Protein AF-A0ABD5SQV9-F1 (afdb_monomer_lite)

Structure (mmCIF, N/CA/C/O backbone):
data_AF-A0ABD5SQV9-F1
#
_entry.id   AF-A0ABD5SQV9-F1
#
loop_
_atom_site.group_PDB
_atom_site.id
_atom_site.type_symbol
_atom_site.label_atom_id
_atom_site.label_alt_id
_atom_site.label_comp_id
_atom_site.label_asym_id
_atom_site.label_entity_id
_atom_site.label_seq_id
_atom_site.pdbx_PDB_ins_code
_atom_site.Cartn_x
_atom_site.Cartn_y
_atom_site.Cartn_z
_atom_site.occupancy
_atom_site.B_iso_or_equiv
_atom_site.auth_seq_id
_atom_site.auth_comp_id
_atom_site.auth_asym_id
_atom_site.auth_atom_id
_atom_site.pdbx_PDB_model_num
ATOM 1 N N . ALA A 1 1 ? -1.819 -2.214 29.709 1.00 48.31 1 ALA A N 1
ATOM 2 C CA . ALA A 1 1 ? -2.147 -3.537 29.142 1.00 48.31 1 ALA A CA 1
ATOM 3 C C . ALA A 1 1 ? -3.594 -3.475 28.678 1.00 48.31 1 ALA A C 1
ATOM 5 O O . ALA A 1 1 ? -4.406 -2.958 29.437 1.00 48.31 1 ALA A O 1
ATOM 6 N N . TRP A 1 2 ? -3.883 -3.875 27.436 1.00 46.53 2 TRP A N 1
ATOM 7 C CA . TRP A 1 2 ? -5.179 -3.710 26.761 1.00 46.53 2 TRP A CA 1
ATOM 8 C C . TRP A 1 2 ? -5.826 -5.096 26.592 1.00 46.53 2 TRP A C 1
ATOM 10 O O . TRP A 1 2 ? -5.612 -5.744 25.571 1.00 46.53 2 TRP A O 1
ATOM 20 N N . PRO A 1 3 ? -6.617 -5.579 27.569 1.00 57.78 3 PRO A N 1
ATOM 21 C CA . PRO A 1 3 ? -7.024 -6.989 27.634 1.00 57.78 3 PRO A CA 1
ATOM 22 C C . PRO A 1 3 ? -7.970 -7.406 26.499 1.00 57.78 3 PRO A C 1
ATOM 24 O O . PRO A 1 3 ? -7.983 -8.556 26.081 1.00 57.78 3 PRO A O 1
ATOM 27 N N . ALA A 1 4 ? -8.734 -6.455 25.950 1.00 56.84 4 ALA A N 1
ATOM 28 C CA . ALA A 1 4 ? -9.615 -6.696 24.806 1.00 56.84 4 ALA A CA 1
ATOM 29 C C . ALA A 1 4 ? -8.844 -6.940 23.492 1.00 56.84 4 ALA A C 1
ATOM 31 O O . ALA A 1 4 ? -9.352 -7.622 22.605 1.00 56.84 4 ALA A O 1
ATOM 32 N N . LEU A 1 5 ? -7.619 -6.412 23.375 1.00 55.91 5 LEU A N 1
ATOM 33 C CA . LEU A 1 5 ? -6.718 -6.684 22.252 1.00 55.91 5 LEU A CA 1
ATOM 34 C C . LEU A 1 5 ? -6.140 -8.107 22.364 1.00 55.91 5 LEU A C 1
ATOM 36 O O . LEU A 1 5 ? -6.042 -8.825 21.377 1.00 55.91 5 LEU A O 1
ATOM 40 N N . GLU A 1 6 ? -5.817 -8.545 23.582 1.00 57.00 6 GLU A N 1
ATOM 41 C CA . GLU A 1 6 ? -5.197 -9.850 23.847 1.00 57.00 6 GLU A CA 1
ATOM 42 C C . GLU A 1 6 ? -6.110 -11.046 23.540 1.00 57.00 6 GLU A C 1
ATOM 44 O O . GLU A 1 6 ? -5.601 -12.105 23.189 1.00 57.00 6 GLU A O 1
ATOM 49 N N . ASP A 1 7 ? -7.437 -10.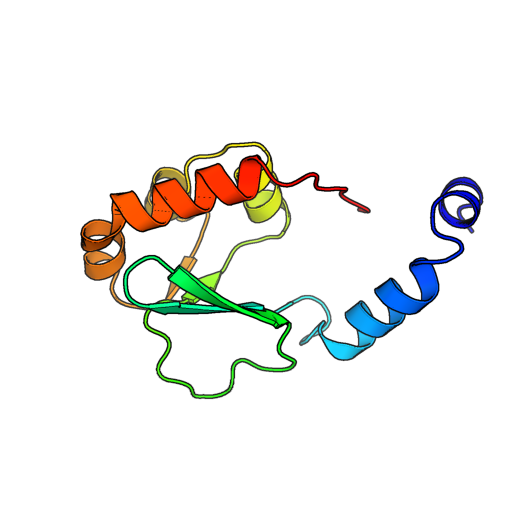916 23.656 1.00 60.19 7 ASP A N 1
ATOM 50 C CA . ASP A 1 7 ? -8.385 -11.988 23.299 1.00 60.19 7 ASP A CA 1
ATOM 51 C C . ASP A 1 7 ? -8.676 -12.053 21.788 1.00 60.19 7 ASP A C 1
ATOM 53 O O . ASP A 1 7 ? -8.929 -13.134 21.259 1.00 60.19 7 ASP A O 1
ATOM 57 N N . LEU A 1 8 ? -8.613 -10.917 21.083 1.00 57.31 8 LEU A N 1
ATOM 58 C CA . LEU A 1 8 ? -8.878 -10.828 19.640 1.00 57.31 8 LEU A CA 1
ATOM 59 C C . LEU A 1 8 ? -7.663 -11.171 18.769 1.00 57.31 8 LEU A C 1
ATOM 61 O O . LEU A 1 8 ? -7.849 -11.466 17.593 1.00 57.31 8 LEU A O 1
ATOM 65 N N . ILE A 1 9 ? -6.449 -11.104 19.322 1.00 59.78 9 ILE A N 1
ATOM 66 C CA . ILE A 1 9 ? -5.190 -11.173 18.563 1.00 59.78 9 ILE A CA 1
ATOM 67 C C . ILE A 1 9 ? -4.266 -12.289 19.101 1.00 59.78 9 ILE A C 1
ATOM 69 O O . ILE A 1 9 ? -3.142 -12.434 18.648 1.00 59.78 9 ILE A O 1
ATOM 73 N N . ARG A 1 10 ? -4.705 -13.136 20.047 1.00 58.09 10 ARG A N 1
ATOM 74 C CA . ARG A 1 10 ? -3.836 -14.110 20.755 1.00 58.09 10 ARG A CA 1
ATOM 75 C C . ARG A 1 10 ? -3.042 -15.079 19.855 1.00 58.09 10 ARG A C 1
ATOM 77 O O . ARG A 1 10 ? -2.071 -15.657 20.325 1.00 58.09 10 ARG A O 1
ATOM 84 N N . GLY A 1 11 ? -3.459 -15.287 18.603 1.00 60.25 11 GLY A N 1
ATOM 85 C CA . GLY A 1 11 ? -2.701 -16.062 17.609 1.00 60.25 11 GLY A CA 1
ATOM 86 C C . GLY A 1 11 ? -1.841 -15.216 16.663 1.00 60.25 11 GLY A C 1
ATOM 87 O O . GLY A 1 11 ? -0.791 -15.678 16.230 1.00 60.25 11 GLY A O 1
ATOM 88 N N . ASP A 1 12 ? -2.257 -13.979 16.387 1.00 68.81 12 ASP A N 1
ATOM 89 C CA . ASP A 1 12 ? -1.641 -13.116 15.375 1.00 68.81 12 ASP A CA 1
ATOM 90 C C . ASP A 1 12 ? -0.720 -12.050 15.977 1.00 68.81 12 ASP A C 1
ATOM 92 O O . ASP A 1 12 ? 0.103 -11.500 15.262 1.00 68.81 12 ASP A O 1
ATOM 96 N N . LEU A 1 13 ? -0.806 -11.750 17.278 1.00 70.69 13 LEU A N 1
ATOM 97 C CA . LEU A 1 13 ? -0.132 -10.589 17.870 1.00 70.69 13 LEU A CA 1
ATOM 98 C C . LEU A 1 13 ? 1.379 -10.755 17.823 1.00 70.69 13 LEU A C 1
ATOM 100 O O . LEU A 1 13 ? 2.067 -9.844 17.388 1.00 70.69 13 LEU A O 1
ATOM 104 N N . ASP A 1 14 ? 1.884 -11.925 18.209 1.00 74.81 14 ASP A N 1
ATOM 105 C CA . ASP A 1 14 ? 3.317 -12.217 18.148 1.00 74.81 14 ASP A CA 1
ATOM 106 C C . ASP A 1 14 ? 3.824 -12.184 16.698 1.00 74.81 14 ASP A C 1
ATOM 108 O O . ASP A 1 14 ? 4.927 -11.713 16.433 1.00 74.81 14 ASP A O 1
ATOM 112 N N . SER A 1 15 ? 3.000 -12.626 15.740 1.00 76.69 15 SER A N 1
ATOM 113 C CA . SER A 1 15 ? 3.328 -12.554 14.313 1.00 76.69 15 SER A CA 1
ATOM 114 C C . SER A 1 15 ? 3.328 -11.116 13.791 1.00 76.69 15 SER A C 1
ATOM 116 O O . SER A 1 15 ? 4.227 -10.742 13.044 1.00 76.69 15 SER A O 1
ATOM 118 N N . LEU A 1 16 ? 2.349 -10.305 14.189 1.00 76.12 16 LEU A N 1
ATOM 119 C CA . LEU A 1 16 ? 2.234 -8.898 13.815 1.00 76.12 16 LEU A CA 1
ATOM 120 C C . LEU A 1 16 ? 3.353 -8.072 14.446 1.00 76.12 16 LEU A C 1
ATOM 122 O O . LEU A 1 16 ? 3.953 -7.254 13.763 1.00 76.12 16 LEU A O 1
ATOM 126 N N . LEU A 1 17 ? 3.687 -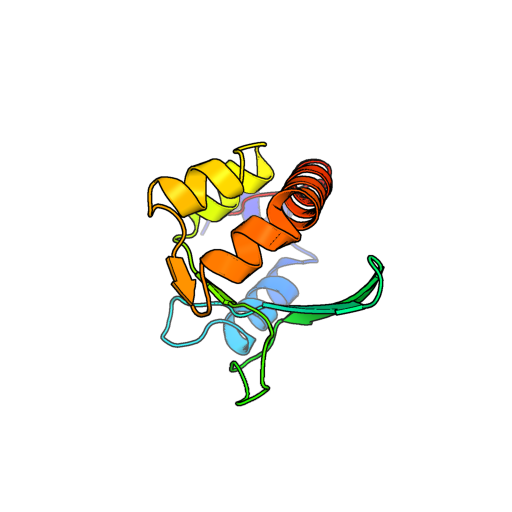8.318 15.714 1.00 78.62 17 LEU A N 1
ATOM 127 C CA . LEU A 1 17 ? 4.817 -7.683 16.390 1.00 78.62 17 LEU A CA 1
ATOM 128 C C . LEU A 1 17 ? 6.140 -8.057 15.716 1.00 78.62 17 LEU A C 1
ATOM 130 O O . LEU A 1 17 ? 6.927 -7.166 15.421 1.00 78.62 17 LEU A O 1
ATOM 134 N N . ALA A 1 18 ? 6.352 -9.333 15.379 1.00 80.19 18 ALA A N 1
ATOM 135 C CA . ALA A 1 18 ? 7.541 -9.754 14.639 1.00 80.19 18 ALA A CA 1
ATOM 136 C C . ALA A 1 18 ? 7.622 -9.108 13.243 1.00 80.19 18 ALA A C 1
ATOM 138 O O . ALA A 1 18 ? 8.704 -8.727 12.799 1.00 80.19 18 ALA A O 1
ATOM 139 N N . GLN A 1 19 ? 6.488 -8.954 12.549 1.00 78.81 19 GLN A N 1
ATOM 140 C CA . GLN A 1 19 ? 6.425 -8.233 11.274 1.00 78.81 19 GLN A CA 1
ATOM 141 C C . GLN A 1 19 ? 6.746 -6.746 11.445 1.00 78.81 19 GLN A C 1
ATOM 143 O O . GLN A 1 19 ? 7.488 -6.205 10.632 1.00 78.81 19 GLN A O 1
ATOM 148 N N . LEU A 1 20 ? 6.241 -6.098 12.499 1.00 80.81 20 LEU A N 1
ATOM 149 C CA . LEU A 1 20 ? 6.578 -4.709 12.808 1.00 80.81 20 LEU A CA 1
ATOM 150 C C . LEU A 1 20 ? 8.076 -4.562 13.093 1.00 80.81 20 LEU A C 1
ATOM 152 O O . LEU A 1 20 ? 8.716 -3.705 12.504 1.00 80.81 20 LEU A O 1
ATOM 156 N N . GLU A 1 21 ? 8.658 -5.433 13.917 1.00 82.62 21 GLU A N 1
ATOM 157 C CA . GLU A 1 21 ? 10.098 -5.418 14.214 1.00 82.62 21 GLU A CA 1
ATOM 158 C C . GLU A 1 21 ? 10.971 -5.656 12.975 1.00 82.62 21 GLU A C 1
ATOM 160 O O . GLU A 1 21 ? 12.082 -5.139 12.902 1.00 82.62 21 GLU A O 1
ATOM 165 N N . THR A 1 22 ? 10.486 -6.443 12.011 1.00 83.50 22 THR A N 1
ATOM 166 C CA . THR A 1 22 ? 11.243 -6.780 10.798 1.00 83.50 22 THR A CA 1
ATOM 167 C C . THR A 1 22 ? 11.118 -5.705 9.720 1.00 83.50 22 THR A C 1
ATOM 169 O O . THR A 1 22 ? 12.098 -5.394 9.053 1.00 83.50 22 THR A O 1
ATOM 172 N N . TYR A 1 23 ? 9.916 -5.164 9.508 1.00 84.19 23 TYR A N 1
ATOM 173 C CA . TYR A 1 23 ? 9.602 -4.349 8.329 1.00 84.19 23 TYR A CA 1
ATOM 174 C C . TYR A 1 23 ? 9.376 -2.866 8.623 1.00 84.19 23 TYR A C 1
ATOM 176 O O . TYR A 1 23 ? 9.244 -2.091 7.674 1.00 84.19 23 TYR A O 1
ATOM 184 N N . VAL A 1 24 ? 9.309 -2.457 9.894 1.00 83.88 24 VAL A N 1
ATOM 185 C CA . VAL A 1 24 ? 9.308 -1.035 10.253 1.00 83.88 24 VAL A CA 1
ATOM 186 C C . VAL A 1 24 ? 10.747 -0.534 10.267 1.00 83.88 24 VAL A C 1
ATOM 188 O O . VAL A 1 24 ? 11.560 -0.918 11.103 1.00 83.88 24 VAL A O 1
ATOM 191 N N . VAL A 1 25 ? 11.035 0.361 9.335 1.00 80.25 25 VAL A N 1
ATOM 192 C CA . VAL A 1 25 ? 12.307 1.058 9.156 1.00 80.25 25 VAL A CA 1
ATOM 193 C C . VAL A 1 25 ? 12.176 2.468 9.719 1.00 80.25 25 VAL A C 1
ATOM 195 O O . VAL A 1 25 ? 11.078 3.033 9.742 1.00 80.25 25 VAL A O 1
ATOM 198 N N . ASP A 1 26 ? 13.285 3.049 10.182 1.00 79.25 26 ASP A N 1
ATOM 199 C CA . ASP A 1 26 ? 13.335 4.419 10.720 1.00 79.25 26 ASP A CA 1
ATOM 200 C C . ASP A 1 26 ? 12.231 4.701 11.764 1.00 79.25 26 ASP A C 1
ATOM 202 O O . ASP A 1 26 ? 11.626 5.776 11.801 1.00 79.25 26 ASP A O 1
ATOM 206 N N . ASP A 1 27 ? 11.922 3.683 12.576 1.00 71.88 27 ASP A N 1
ATOM 207 C CA . ASP A 1 27 ? 10.902 3.680 13.633 1.00 71.88 27 ASP A CA 1
ATOM 208 C C . ASP A 1 27 ? 9.464 4.030 13.180 1.00 71.88 27 ASP A C 1
ATOM 210 O O . ASP A 1 27 ? 8.587 4.232 14.024 1.00 71.88 27 ASP A O 1
ATOM 214 N N . SER A 1 28 ? 9.184 4.126 11.871 1.00 81.00 28 SER A N 1
ATOM 215 C CA . SER A 1 28 ? 7.884 4.637 11.395 1.00 81.00 28 SER A CA 1
ATOM 216 C C . SER A 1 28 ? 7.480 4.303 9.956 1.00 81.00 28 SER A C 1
ATOM 218 O O . SER A 1 28 ? 6.335 4.569 9.585 1.00 81.00 28 SE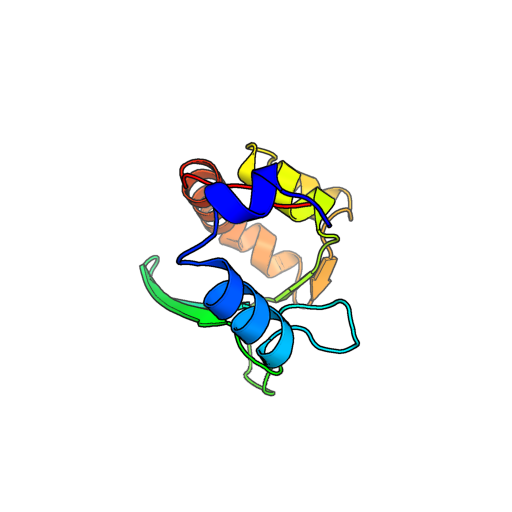R A O 1
ATOM 220 N N . ARG A 1 29 ? 8.364 3.729 9.133 1.00 84.69 29 ARG A N 1
ATOM 221 C CA . ARG A 1 29 ? 8.105 3.499 7.706 1.00 84.69 29 ARG A CA 1
ATOM 222 C C . ARG A 1 29 ? 8.036 2.013 7.395 1.00 84.69 29 ARG A C 1
ATOM 224 O O . ARG A 1 29 ? 8.889 1.250 7.820 1.00 84.69 29 ARG A O 1
ATOM 231 N N . VAL A 1 30 ? 7.036 1.606 6.623 1.00 87.62 30 VAL A N 1
ATOM 232 C CA . VAL A 1 30 ? 6.925 0.242 6.092 1.00 87.62 30 VAL A CA 1
ATOM 233 C C . VAL A 1 30 ? 6.981 0.317 4.577 1.00 87.62 30 VAL A C 1
ATOM 235 O O . VAL A 1 30 ? 6.344 1.181 3.973 1.00 87.62 30 VAL A O 1
ATOM 238 N N . HIS A 1 31 ? 7.718 -0.602 3.960 1.00 87.50 31 HIS A N 1
ATOM 239 C CA . HIS A 1 31 ? 7.823 -0.691 2.511 1.00 87.50 31 HIS A CA 1
ATOM 240 C C . HIS A 1 31 ? 7.164 -1.967 1.995 1.00 87.50 31 HIS A C 1
ATOM 242 O O . HIS A 1 31 ? 7.424 -3.071 2.477 1.00 87.50 31 HIS A O 1
ATOM 248 N N . ALA A 1 32 ? 6.338 -1.815 0.965 1.00 88.38 32 ALA A N 1
ATOM 249 C CA . ALA A 1 32 ? 5.745 -2.918 0.228 1.00 88.38 32 ALA A CA 1
ATOM 250 C C . ALA A 1 32 ? 6.174 -2.845 -1.238 1.00 88.38 32 ALA A C 1
ATOM 252 O O . ALA A 1 32 ? 6.209 -1.774 -1.839 1.00 88.38 32 ALA A O 1
ATOM 253 N N . HIS A 1 33 ? 6.492 -3.997 -1.822 1.00 88.06 33 HIS A N 1
ATOM 254 C CA . HIS A 1 33 ? 6.838 -4.118 -3.231 1.00 88.06 33 HIS A CA 1
ATOM 255 C C . HIS A 1 33 ? 5.777 -4.928 -3.971 1.00 88.06 33 HIS A C 1
ATOM 257 O O . HIS A 1 33 ? 5.522 -6.090 -3.633 1.00 88.06 33 HIS A O 1
ATOM 263 N N . LEU A 1 34 ? 5.229 -4.326 -5.027 1.00 87.19 34 LEU A N 1
ATOM 264 C CA . LEU A 1 34 ? 4.273 -4.941 -5.942 1.00 87.19 34 LEU A CA 1
ATOM 265 C C . LEU A 1 34 ? 4.925 -5.131 -7.317 1.00 87.19 34 LEU A C 1
ATOM 267 O O . LEU A 1 34 ? 5.334 -4.171 -7.965 1.00 87.19 34 LEU A O 1
ATOM 271 N N . GLU A 1 35 ? 5.032 -6.380 -7.766 1.00 88.56 35 GLU A N 1
ATOM 272 C CA . GLU A 1 35 ? 5.510 -6.731 -9.105 1.00 88.56 35 GLU A CA 1
ATOM 273 C C . GLU A 1 35 ? 4.306 -6.854 -10.043 1.00 88.56 35 GLU A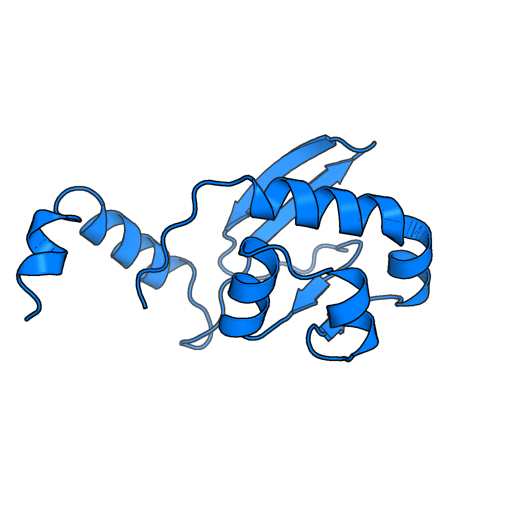 C 1
ATOM 275 O O . GLU A 1 35 ? 3.595 -7.863 -10.025 1.00 88.56 35 GLU A O 1
ATOM 280 N N . LEU A 1 36 ? 4.063 -5.809 -10.834 1.00 85.38 36 LEU A N 1
ATOM 281 C CA . LEU A 1 36 ? 2.951 -5.734 -11.779 1.00 85.38 36 LEU A CA 1
ATOM 282 C C . LEU A 1 36 ? 3.468 -5.900 -13.209 1.00 85.38 36 LEU A C 1
ATOM 284 O O . LEU A 1 36 ? 4.330 -5.142 -13.651 1.00 85.38 36 LEU A O 1
ATOM 288 N N . GLU A 1 37 ? 2.919 -6.859 -13.950 1.00 85.94 37 GLU A N 1
ATOM 289 C CA . GLU A 1 37 ? 3.259 -7.075 -15.359 1.00 85.94 37 GLU A CA 1
ATOM 290 C C . GLU A 1 37 ? 2.000 -7.448 -16.143 1.00 85.94 37 GLU A C 1
ATOM 292 O O . GLU A 1 37 ? 1.258 -8.340 -15.733 1.00 85.94 37 GLU A O 1
ATOM 297 N N . ASP A 1 38 ? 1.744 -6.744 -17.251 1.00 86.75 38 ASP A N 1
ATOM 298 C CA . ASP A 1 38 ? 0.573 -6.935 -18.123 1.00 86.75 38 ASP A CA 1
ATOM 299 C C . ASP A 1 38 ? -0.776 -6.966 -17.370 1.00 86.75 38 ASP A C 1
ATOM 301 O O . ASP A 1 38 ? -1.671 -7.751 -17.680 1.00 86.75 38 ASP A O 1
ATOM 305 N N . GLY A 1 39 ? -0.920 -6.110 -16.351 1.00 83.69 39 GLY A N 1
ATOM 306 C CA . GLY A 1 39 ? -2.131 -6.018 -15.526 1.00 83.69 39 GLY A CA 1
ATOM 307 C C . GLY A 1 39 ? -2.266 -7.108 -14.458 1.00 83.69 39 GLY A C 1
ATOM 308 O O . GLY A 1 39 ? -3.306 -7.201 -13.813 1.00 83.69 39 GLY A O 1
ATOM 309 N N . VAL A 1 40 ? -1.233 -7.930 -14.247 1.00 84.88 40 VAL A N 1
ATOM 310 C CA . VAL A 1 40 ? -1.225 -9.003 -13.246 1.00 84.88 40 VAL A CA 1
ATOM 311 C C . VAL A 1 40 ? -0.246 -8.681 -12.123 1.00 84.88 40 VAL A C 1
ATOM 313 O O . VAL A 1 40 ? 0.926 -8.401 -12.376 1.00 84.88 40 VAL A O 1
ATOM 316 N N . CYS A 1 41 ? -0.702 -8.802 -10.873 1.00 88.38 41 CYS A N 1
ATOM 317 C CA . CYS A 1 41 ? 0.178 -8.807 -9.707 1.00 88.38 41 CYS A CA 1
ATOM 318 C C . CYS A 1 41 ? 0.855 -10.177 -9.575 1.00 88.38 41 CYS A C 1
ATOM 320 O O . CYS A 1 41 ? 0.229 -11.164 -9.187 1.00 88.38 41 CYS A O 1
ATOM 322 N N . ARG A 1 42 ? 2.139 -10.253 -9.937 1.00 90.12 42 ARG A N 1
ATOM 323 C CA . ARG A 1 42 ? 2.944 -11.483 -9.866 1.00 90.12 42 ARG A CA 1
ATOM 324 C C . ARG A 1 42 ? 3.500 -11.741 -8.474 1.00 90.12 42 ARG A C 1
ATOM 326 O O . ARG A 1 42 ? 3.732 -12.895 -8.110 1.00 90.12 42 ARG A O 1
ATOM 333 N N . ARG A 1 43 ? 3.737 -10.677 -7.707 1.00 88.62 43 ARG A N 1
ATOM 334 C CA . ARG A 1 43 ? 4.284 -10.742 -6.351 1.00 88.62 43 ARG A CA 1
ATOM 335 C C . ARG A 1 43 ? 3.878 -9.506 -5.554 1.00 88.62 43 ARG A C 1
ATOM 337 O O . ARG A 1 43 ? 4.049 -8.392 -6.033 1.00 88.62 43 ARG A O 1
ATOM 344 N N . ALA A 1 44 ? 3.437 -9.726 -4.319 1.00 88.88 44 ALA A N 1
ATOM 345 C CA . ALA A 1 44 ? 3.225 -8.698 -3.308 1.00 88.88 44 ALA A CA 1
ATOM 346 C C . ALA A 1 44 ? 3.952 -9.126 -2.030 1.00 88.88 44 ALA A C 1
ATOM 348 O O . ALA A 1 44 ? 3.755 -10.248 -1.560 1.00 88.88 44 ALA A O 1
ATOM 349 N N . GLN A 1 45 ? 4.841 -8.282 -1.509 1.00 87.62 45 GLN A N 1
ATOM 350 C CA . GLN A 1 45 ? 5.614 -8.599 -0.306 1.00 87.62 45 GLN A CA 1
ATOM 351 C C . GLN A 1 45 ? 6.055 -7.336 0.434 1.00 87.62 45 GLN A C 1
ATOM 353 O O . GLN A 1 45 ? 6.366 -6.326 -0.200 1.00 87.62 45 GLN A O 1
ATOM 358 N N . LEU A 1 46 ? 6.145 -7.427 1.761 1.00 87.62 46 LEU A N 1
ATOM 359 C CA . LEU A 1 46 ? 6.870 -6.448 2.567 1.00 87.62 46 LEU A CA 1
ATOM 360 C C . LEU A 1 46 ? 8.374 -6.584 2.308 1.00 87.62 46 LEU A C 1
ATOM 362 O O . LEU A 1 46 ? 8.874 -7.683 2.040 1.00 87.62 46 LEU A O 1
ATOM 366 N N . VAL A 1 47 ? 9.090 -5.467 2.353 1.00 86.56 47 VAL A N 1
ATOM 367 C CA . VAL A 1 47 ? 10.544 -5.422 2.179 1.00 86.56 47 VAL A CA 1
ATOM 368 C C . VAL A 1 47 ? 11.169 -4.601 3.299 1.00 86.56 47 VAL A C 1
ATOM 370 O O . VAL A 1 47 ? 10.614 -3.588 3.707 1.00 86.56 47 VAL A O 1
ATOM 373 N N . GLU A 1 48 ? 12.311 -5.066 3.805 1.00 81.69 48 GLU A N 1
ATOM 374 C CA . GLU A 1 48 ? 13.041 -4.405 4.897 1.00 81.69 48 GLU A CA 1
ATOM 375 C C . GLU A 1 48 ? 13.653 -3.078 4.445 1.00 81.69 48 GLU A C 1
ATOM 377 O O . GLU A 1 48 ? 13.699 -2.135 5.207 1.00 81.69 48 GLU A O 1
ATOM 382 N N . GLU A 1 49 ? 14.078 -2.974 3.189 1.00 73.88 49 GLU A N 1
ATOM 383 C CA . GLU A 1 49 ? 14.493 -1.714 2.578 1.00 73.88 49 GLU A CA 1
ATOM 384 C C . GLU A 1 49 ? 14.044 -1.720 1.112 1.00 73.88 49 GLU A C 1
ATOM 386 O O . GLU A 1 49 ? 14.052 -2.787 0.470 1.00 73.88 49 GLU A O 1
ATOM 391 N N . PRO A 1 50 ? 13.694 -0.557 0.533 1.00 68.25 50 PRO A N 1
ATOM 392 C CA . PRO A 1 50 ? 13.627 -0.421 -0.908 1.00 68.25 50 PRO A CA 1
ATOM 393 C C . PRO A 1 50 ? 15.040 -0.633 -1.446 1.00 68.25 50 PRO A C 1
ATOM 395 O O . PRO A 1 50 ? 15.856 0.280 -1.540 1.00 68.25 50 PRO A O 1
ATOM 398 N N . SER A 1 51 ? 15.366 -1.880 -1.786 1.00 58.03 51 SER A N 1
ATOM 399 C CA . SER A 1 51 ? 16.557 -2.164 -2.578 1.00 58.03 51 SER A CA 1
ATOM 400 C C . SER A 1 51 ? 16.527 -1.251 -3.800 1.00 58.03 51 SER A C 1
ATOM 402 O O . SER A 1 51 ? 15.435 -1.033 -4.324 1.00 58.03 51 SER A O 1
ATOM 404 N N . ALA A 1 52 ? 17.689 -0.781 -4.260 1.00 50.97 52 ALA A N 1
ATOM 405 C CA . ALA A 1 52 ? 17.898 -0.008 -5.491 1.00 50.97 52 ALA A CA 1
ATOM 406 C C . ALA A 1 52 ? 17.457 -0.769 -6.768 1.00 50.97 52 ALA A C 1
ATOM 408 O O . ALA A 1 52 ? 18.235 -1.001 -7.693 1.00 50.97 52 ALA A O 1
ATOM 409 N N . ARG A 1 53 ? 16.213 -1.236 -6.784 1.00 54.75 53 ARG A N 1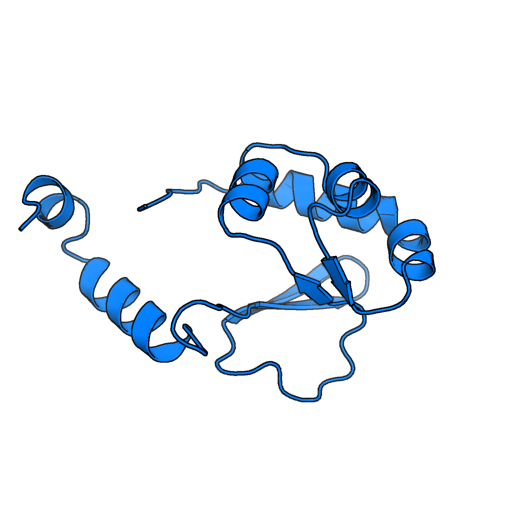
ATOM 410 C CA . ARG A 1 53 ? 15.472 -1.764 -7.911 1.00 54.75 53 ARG A CA 1
ATOM 411 C C . ARG A 1 53 ? 14.914 -0.546 -8.618 1.00 54.75 53 ARG A C 1
ATOM 413 O O . ARG A 1 53 ? 14.332 0.324 -7.982 1.00 54.75 53 ARG A O 1
ATOM 420 N N . ASP A 1 54 ? 15.104 -0.510 -9.926 1.00 63.38 54 ASP A N 1
ATOM 421 C CA . ASP A 1 54 ? 14.407 0.398 -10.832 1.00 63.38 54 ASP A CA 1
ATOM 422 C C . ASP A 1 54 ? 12.899 0.092 -10.726 1.00 63.38 54 ASP A C 1
ATOM 424 O O . ASP A 1 54 ? 12.357 -0.740 -11.457 1.00 63.38 54 ASP A O 1
ATOM 428 N N . VAL A 1 55 ? 12.232 0.662 -9.722 1.00 75.44 55 VAL A N 1
ATOM 429 C CA . VAL A 1 55 ? 10.781 0.572 -9.575 1.00 75.44 55 VAL A CA 1
ATOM 430 C C . VAL A 1 55 ? 10.150 1.537 -10.569 1.00 75.44 55 VAL A C 1
ATOM 432 O O . VAL A 1 55 ? 10.625 2.652 -10.779 1.00 75.44 55 VAL A O 1
ATOM 435 N N . GLY A 1 56 ? 9.083 1.099 -11.238 1.00 75.44 56 GLY A N 1
ATOM 436 C CA . GLY A 1 56 ? 8.416 1.928 -12.245 1.00 75.44 56 GLY A CA 1
ATOM 437 C C . GLY A 1 56 ? 7.772 3.191 -11.658 1.00 75.44 56 GLY A C 1
ATOM 438 O O . GLY A 1 56 ? 7.617 4.181 -12.378 1.00 75.44 56 GLY A O 1
ATOM 439 N N . PHE A 1 57 ? 7.400 3.129 -10.377 1.00 77.31 57 PHE A N 1
ATOM 440 C CA . PHE A 1 57 ? 6.829 4.198 -9.564 1.00 77.31 57 PHE A CA 1
ATOM 441 C C . PHE A 1 57 ? 6.967 3.841 -8.074 1.00 77.31 57 PHE A C 1
ATOM 443 O O . PHE A 1 57 ? 6.931 2.660 -7.723 1.00 77.31 57 PHE A O 1
ATOM 450 N N . GLU A 1 58 ? 7.076 4.849 -7.213 1.00 83.75 58 GLU A N 1
ATOM 451 C CA . GLU A 1 58 ? 6.968 4.717 -5.758 1.00 83.75 58 GLU A CA 1
ATOM 452 C C . GLU A 1 58 ? 5.870 5.655 -5.245 1.00 83.75 58 GLU A C 1
ATOM 454 O O . GLU A 1 58 ? 5.843 6.834 -5.591 1.00 83.75 58 GLU A O 1
ATOM 459 N N . LEU A 1 59 ? 4.955 5.119 -4.435 1.00 85.12 59 LEU A N 1
ATOM 460 C CA . LEU A 1 59 ? 3.932 5.890 -3.733 1.00 85.12 59 LEU A CA 1
ATOM 461 C C . LEU A 1 59 ? 4.291 5.958 -2.252 1.00 85.12 59 LEU A C 1
ATOM 463 O O . LEU A 1 59 ? 4.502 4.927 -1.613 1.00 85.12 59 LEU A O 1
ATOM 467 N N . GLU A 1 60 ? 4.312 7.167 -1.708 1.00 87.50 60 GLU A N 1
ATOM 468 C CA . GLU A 1 60 ? 4.567 7.439 -0.300 1.00 87.50 60 GLU A CA 1
ATOM 469 C C . GLU A 1 60 ? 3.439 8.301 0.263 1.00 87.50 60 GLU A C 1
ATOM 471 O O . GLU A 1 60 ? 3.062 9.316 -0.315 1.00 87.50 60 GLU A O 1
ATOM 476 N N . ALA A 1 61 ? 2.892 7.906 1.409 1.00 89.38 61 ALA A N 1
ATOM 477 C CA . ALA A 1 61 ? 1.848 8.664 2.079 1.00 89.38 61 ALA A CA 1
ATOM 478 C C . ALA A 1 61 ? 1.833 8.360 3.583 1.00 89.38 61 ALA A C 1
ATOM 480 O O . ALA A 1 61 ? 2.279 7.279 3.989 1.00 89.38 61 ALA A O 1
ATOM 481 N N . PRO A 1 62 ? 1.304 9.274 4.415 1.00 90.44 62 PRO A N 1
ATOM 482 C CA . PRO A 1 62 ? 0.999 8.984 5.810 1.00 90.44 62 PRO A CA 1
ATOM 483 C C . PRO A 1 62 ? 0.024 7.808 5.952 1.00 90.44 62 PRO A C 1
ATOM 485 O O . PRO A 1 62 ? -0.782 7.541 5.062 1.00 90.44 62 PRO A O 1
ATOM 488 N N . TYR A 1 63 ? 0.054 7.141 7.109 1.00 88.25 63 TYR A N 1
ATOM 489 C CA . TYR A 1 63 ? -0.832 6.008 7.405 1.00 88.25 63 TYR A CA 1
ATOM 490 C C . TYR A 1 63 ? -2.319 6.332 7.198 1.00 88.25 63 TYR A C 1
ATOM 492 O O . TYR A 1 63 ? -3.032 5.549 6.576 1.00 88.25 63 TYR A O 1
ATOM 500 N N . GLU A 1 64 ? -2.768 7.505 7.653 1.00 89.38 64 GLU A N 1
ATOM 501 C CA . GLU A 1 64 ? -4.166 7.933 7.506 1.00 89.38 64 GLU A CA 1
ATOM 502 C C . GLU A 1 64 ? -4.590 8.020 6.034 1.00 89.38 64 GLU A C 1
ATOM 504 O O . GLU A 1 64 ? -5.663 7.556 5.678 1.00 89.38 64 GLU A O 1
ATOM 509 N N . THR A 1 65 ? -3.716 8.502 5.149 1.00 90.31 65 THR A N 1
ATOM 510 C CA . THR A 1 65 ? -4.010 8.585 3.711 1.00 90.31 65 THR A CA 1
ATOM 511 C C . THR A 1 65 ? -4.129 7.199 3.071 1.00 90.31 65 THR A C 1
ATOM 513 O O . THR A 1 65 ? -4.989 6.975 2.223 1.00 90.31 65 THR A O 1
ATOM 516 N N . TRP A 1 66 ? -3.306 6.232 3.495 1.00 89.50 66 TRP A N 1
ATOM 517 C CA . TRP A 1 66 ? -3.452 4.839 3.054 1.00 89.50 66 TRP A CA 1
ATOM 518 C C . TRP A 1 66 ? -4.757 4.210 3.535 1.00 89.50 66 TRP A C 1
ATOM 520 O O . TRP A 1 66 ? -5.372 3.431 2.809 1.00 89.50 66 TRP A O 1
ATOM 530 N N . LYS A 1 67 ? -5.183 4.545 4.753 1.00 89.94 67 LYS A N 1
ATOM 531 C CA . LYS A 1 67 ? -6.462 4.103 5.298 1.00 89.94 67 LYS A CA 1
ATOM 532 C C . LYS A 1 67 ? -7.638 4.698 4.524 1.00 89.94 67 LYS A C 1
ATOM 534 O O . LYS A 1 67 ? -8.524 3.940 4.150 1.00 89.94 67 LYS A O 1
ATOM 539 N N . ASP A 1 68 ? -7.613 5.994 4.220 1.00 90.06 68 ASP A N 1
ATOM 540 C CA . ASP A 1 68 ? -8.652 6.645 3.413 1.00 90.06 68 ASP A CA 1
ATOM 541 C C . ASP A 1 68 ? -8.793 5.970 2.035 1.00 90.06 68 ASP A C 1
ATOM 543 O O . ASP A 1 68 ? -9.905 5.729 1.567 1.00 90.06 68 ASP A O 1
ATOM 547 N N . LEU A 1 69 ? -7.674 5.578 1.412 1.00 87.56 69 LEU A N 1
ATOM 548 C CA . LEU A 1 69 ? -7.665 4.833 0.147 1.00 87.56 69 LEU A CA 1
ATOM 549 C C . LEU A 1 69 ? -8.337 3.459 0.279 1.00 87.56 69 LEU A C 1
ATOM 551 O O . LEU A 1 69 ? -9.159 3.093 -0.557 1.00 87.56 69 LEU A O 1
ATOM 555 N N . LEU A 1 70 ? -8.048 2.718 1.351 1.00 87.38 70 LEU A N 1
ATOM 556 C CA . LEU A 1 70 ? -8.714 1.443 1.651 1.00 87.38 70 LEU A CA 1
ATOM 557 C C . LEU A 1 70 ? -10.197 1.613 2.025 1.00 87.38 70 LEU A C 1
ATOM 559 O O . LEU A 1 70 ? -10.974 0.671 1.916 1.00 87.38 70 LEU A O 1
ATOM 563 N N . GLU A 1 71 ? -10.609 2.804 2.453 1.00 88.31 71 GLU A N 1
ATOM 564 C CA . GLU A 1 71 ? -12.013 3.160 2.680 1.00 88.31 71 GLU A CA 1
ATOM 565 C C . GLU A 1 71 ? -12.705 3.698 1.408 1.00 88.31 71 GLU A C 1
ATOM 567 O O . GLU A 1 71 ? -13.904 3.989 1.435 1.00 88.31 71 GLU A O 1
ATOM 572 N N . GLY A 1 72 ? -11.987 3.760 0.278 1.00 85.25 72 GLY A N 1
ATOM 573 C CA . GLY A 1 72 ? -12.525 4.088 -1.044 1.00 85.25 72 GLY A CA 1
ATOM 574 C C . GLY A 1 72 ? -12.183 5.487 -1.563 1.00 85.25 72 GLY A C 1
ATOM 575 O O . GLY A 1 72 ? -12.861 5.966 -2.474 1.00 85.25 72 GLY A O 1
ATOM 576 N N . ALA A 1 73 ? -11.182 6.167 -0.999 1.00 86.81 73 ALA A N 1
ATOM 577 C CA . ALA A 1 73 ? -10.672 7.408 -1.579 1.00 86.81 73 ALA A CA 1
ATOM 578 C C . ALA A 1 73 ? -10.020 7.168 -2.955 1.00 86.81 73 ALA A C 1
ATOM 580 O O . ALA A 1 73 ? -9.381 6.142 -3.198 1.00 86.81 73 ALA A O 1
ATOM 581 N N . ASP A 1 74 ? -10.166 8.140 -3.858 1.00 86.19 74 ASP A N 1
ATOM 582 C CA . ASP A 1 74 ? -9.619 8.064 -5.213 1.00 86.19 74 ASP A CA 1
ATOM 583 C C . ASP A 1 74 ? -8.106 8.337 -5.202 1.00 86.19 74 ASP A C 1
ATOM 585 O O . ASP A 1 74 ? -7.646 9.440 -4.897 1.00 86.19 74 ASP A O 1
ATOM 589 N N . VAL A 1 75 ? -7.319 7.326 -5.577 1.00 84.38 75 VAL A N 1
ATOM 590 C CA . VAL A 1 75 ? -5.850 7.408 -5.597 1.00 84.38 75 VAL A CA 1
ATOM 591 C C . VAL A 1 75 ? -5.318 8.506 -6.524 1.00 84.38 75 VAL A C 1
ATOM 593 O O . VAL A 1 75 ? -4.280 9.105 -6.240 1.00 84.38 75 VAL A O 1
ATOM 596 N N . ILE A 1 76 ? -6.001 8.795 -7.635 1.00 84.00 76 ILE A N 1
ATOM 597 C CA . ILE A 1 76 ? -5.586 9.844 -8.569 1.00 84.00 76 ILE A CA 1
ATOM 598 C C . ILE A 1 76 ? -5.838 11.208 -7.941 1.00 84.00 76 ILE A C 1
ATOM 600 O O . ILE A 1 76 ? -4.963 12.072 -8.015 1.00 84.00 76 ILE A O 1
ATOM 604 N N . GLU A 1 77 ? -6.988 11.396 -7.291 1.00 86.19 77 GLU A N 1
ATOM 605 C CA . GLU A 1 77 ? -7.287 12.624 -6.552 1.00 86.19 77 GLU A CA 1
ATOM 606 C C . GLU A 1 77 ? -6.243 12.878 -5.457 1.00 86.19 77 GLU A C 1
ATOM 608 O O . GLU A 1 77 ? -5.675 13.971 -5.419 1.00 86.19 77 GLU A O 1
ATOM 613 N N . SER A 1 78 ? -5.900 11.863 -4.656 1.00 85.38 78 SER A N 1
ATOM 614 C CA . SER A 1 78 ? -4.903 11.981 -3.580 1.00 85.38 78 SER A CA 1
ATOM 615 C C . SER A 1 78 ? -3.486 12.289 -4.083 1.00 85.38 78 SER A C 1
ATOM 617 O O . SER A 1 78 ? -2.727 13.008 -3.430 1.00 85.38 78 SER A O 1
ATOM 619 N N . VAL A 1 79 ? -3.103 11.781 -5.260 1.00 84.56 79 VAL A N 1
ATOM 620 C CA . VAL A 1 79 ? -1.830 12.153 -5.904 1.00 84.56 79 VAL A CA 1
ATOM 621 C C . VAL A 1 79 ? -1.893 13.587 -6.442 1.00 84.56 79 VAL A C 1
ATOM 623 O O . VAL A 1 79 ? -0.935 14.346 -6.306 1.00 84.56 79 VAL A O 1
ATOM 626 N N . MET A 1 80 ? -3.016 13.998 -7.040 1.00 83.62 80 MET A N 1
ATOM 627 C CA . MET A 1 80 ? -3.190 15.354 -7.578 1.00 83.62 80 MET A CA 1
ATOM 628 C C . MET A 1 80 ? -3.265 16.432 -6.487 1.00 83.62 80 MET A C 1
ATOM 630 O O . MET A 1 80 ? -2.855 17.570 -6.733 1.00 83.62 80 MET A O 1
ATOM 634 N N . SER A 1 81 ? -3.772 16.091 -5.301 1.00 86.75 81 SER A N 1
ATOM 635 C CA . SER A 1 81 ? -3.855 16.971 -4.131 1.00 86.75 81 SER A CA 1
ATOM 636 C C . SER A 1 81 ? -2.539 17.076 -3.345 1.00 86.75 81 SER A C 1
ATOM 638 O O . SER A 1 81 ? -2.452 17.907 -2.438 1.00 86.75 81 SER A O 1
ATOM 640 N N . ASN A 1 82 ? -1.503 16.305 -3.716 1.00 83.94 82 ASN A N 1
ATOM 641 C CA . ASN A 1 82 ? -0.258 16.100 -2.958 1.00 83.94 82 ASN A CA 1
ATOM 642 C C . ASN A 1 82 ? -0.459 15.461 -1.566 1.00 83.94 82 ASN A C 1
ATOM 644 O O . ASN A 1 82 ? 0.403 15.610 -0.697 1.00 83.94 82 ASN A O 1
ATOM 648 N N . GLU A 1 83 ? -1.562 14.750 -1.330 1.00 86.06 83 GLU A N 1
ATOM 649 C CA . GLU A 1 83 ? -1.743 13.950 -0.108 1.00 86.06 83 GLU A CA 1
ATOM 650 C C . GLU A 1 83 ? -0.934 12.648 -0.165 1.00 86.06 83 GLU A C 1
ATOM 652 O O . GLU A 1 83 ? -0.408 12.197 0.852 1.00 86.06 83 GLU A O 1
ATOM 657 N N . MET A 1 84 ? -0.760 12.093 -1.368 1.00 84.38 84 MET A N 1
ATOM 658 C CA . MET A 1 84 ? 0.201 11.029 -1.653 1.00 84.38 84 MET A CA 1
ATOM 659 C C . MET A 1 84 ? 1.344 11.569 -2.509 1.00 84.38 84 MET A C 1
ATOM 661 O O . MET A 1 84 ? 1.135 12.095 -3.605 1.00 84.38 84 MET A O 1
ATOM 665 N N . ALA A 1 85 ? 2.570 11.410 -2.022 1.00 81.56 85 ALA A N 1
ATOM 666 C CA . ALA A 1 85 ? 3.768 11.665 -2.797 1.00 81.56 85 ALA A CA 1
ATOM 667 C C . ALA A 1 85 ? 3.996 10.526 -3.797 1.00 81.56 85 ALA A C 1
ATOM 669 O O . ALA A 1 85 ? 3.858 9.344 -3.483 1.00 81.56 85 ALA A O 1
ATOM 670 N N . LEU A 1 86 ? 4.374 10.901 -5.013 1.00 79.75 86 LEU A N 1
ATOM 671 C CA . LEU A 1 86 ? 4.759 9.983 -6.073 1.00 79.75 86 LEU A CA 1
ATOM 672 C C . LEU A 1 86 ? 6.213 10.276 -6.443 1.00 79.75 86 LEU A C 1
ATOM 674 O O . LEU A 1 86 ? 6.486 11.324 -7.035 1.00 79.75 86 LEU A O 1
ATOM 678 N N . ASP A 1 87 ? 7.124 9.359 -6.122 1.00 70.31 87 ASP A N 1
ATOM 679 C CA . ASP A 1 87 ? 8.490 9.407 -6.642 1.00 70.31 87 ASP A CA 1
ATOM 680 C C . ASP A 1 87 ? 8.559 8.640 -7.974 1.00 70.31 87 ASP A C 1
ATOM 682 O O . ASP A 1 87 ? 8.135 7.486 -8.106 1.00 70.31 87 ASP A O 1
ATOM 686 N N . GLY A 1 88 ? 8.996 9.347 -9.017 1.00 63.56 88 GLY A N 1
ATOM 687 C CA . GLY A 1 88 ? 8.886 8.944 -10.415 1.00 63.56 88 GLY A CA 1
ATOM 688 C C . GLY A 1 88 ? 8.334 10.048 -11.322 1.00 63.56 88 GLY A C 1
ATOM 689 O O . GLY A 1 88 ? 8.310 11.235 -11.001 1.00 63.56 88 GLY A O 1
ATOM 690 N N . SER A 1 89 ? 7.902 9.678 -12.529 1.00 64.62 89 SER A N 1
ATOM 691 C CA . SER A 1 89 ? 7.298 10.636 -13.460 1.00 64.62 89 SER A CA 1
ATOM 692 C C . SER A 1 89 ? 5.793 10.709 -13.216 1.00 64.62 89 SER A C 1
ATOM 694 O O . SER A 1 89 ? 5.080 9.782 -13.589 1.00 64.62 89 SER A O 1
ATOM 696 N N . VAL A 1 90 ? 5.296 11.828 -12.678 1.00 60.78 90 VAL A N 1
ATOM 697 C CA . VAL A 1 90 ? 3.849 12.138 -12.582 1.00 60.78 90 VAL A CA 1
ATOM 698 C C . VAL A 1 90 ? 3.130 11.886 -13.915 1.00 60.78 90 VAL A C 1
ATOM 700 O O . VAL A 1 90 ? 2.037 11.326 -13.954 1.00 60.78 90 VAL A O 1
ATOM 703 N N . THR A 1 91 ? 3.793 12.191 -15.034 1.00 62.59 91 THR A N 1
ATOM 704 C CA . THR A 1 91 ? 3.307 11.895 -16.387 1.00 62.59 91 THR A CA 1
ATOM 705 C C . THR A 1 91 ? 3.039 10.401 -16.613 1.00 62.59 91 THR A C 1
ATOM 707 O O . THR A 1 91 ? 2.082 10.064 -17.302 1.00 62.59 91 THR A O 1
ATOM 710 N N . ARG A 1 92 ? 3.837 9.487 -16.039 1.00 65.25 92 ARG A N 1
ATOM 711 C CA . ARG A 1 92 ? 3.595 8.036 -16.137 1.00 65.25 92 ARG A CA 1
ATOM 712 C C . ARG A 1 92 ? 2.375 7.599 -15.341 1.00 65.25 92 ARG A C 1
ATOM 714 O O . ARG A 1 92 ? 1.604 6.818 -15.876 1.00 65.25 92 ARG A O 1
ATOM 721 N N . VAL A 1 93 ? 2.163 8.099 -14.124 1.00 66.19 93 VAL A N 1
ATOM 722 C CA . VAL A 1 93 ? 0.954 7.739 -13.358 1.00 66.19 93 VAL A CA 1
ATOM 723 C C . VAL A 1 93 ? -0.304 8.234 -14.053 1.00 66.19 93 VAL A C 1
ATOM 725 O O . VAL A 1 93 ? -1.250 7.472 -14.165 1.00 66.19 93 VAL A O 1
ATOM 728 N N . ILE A 1 94 ? -0.285 9.432 -14.643 1.00 66.94 94 ILE A N 1
ATOM 729 C CA . ILE A 1 94 ? -1.396 9.904 -15.484 1.00 66.94 94 ILE A CA 1
ATOM 730 C C . ILE A 1 94 ? -1.602 8.985 -16.699 1.00 66.94 94 ILE A C 1
ATOM 732 O O . ILE A 1 94 ? -2.736 8.660 -17.040 1.00 66.94 94 ILE A O 1
ATOM 736 N N . HIS A 1 95 ? -0.523 8.528 -17.347 1.00 71.50 95 HIS A N 1
ATOM 737 C CA . HIS A 1 95 ? -0.624 7.562 -18.449 1.00 71.50 95 HIS A CA 1
ATOM 738 C C . HIS A 1 95 ? -1.202 6.207 -18.023 1.00 71.50 95 HIS A C 1
ATOM 740 O O . HIS A 1 95 ? -1.815 5.536 -18.850 1.00 71.50 95 HIS A O 1
ATOM 746 N N . TYR A 1 96 ? -1.021 5.822 -16.761 1.00 72.19 96 TYR A N 1
ATOM 747 C CA . TYR A 1 96 ? -1.534 4.584 -16.179 1.00 72.19 96 TYR A CA 1
ATOM 748 C C . TYR A 1 96 ? -2.661 4.837 -15.166 1.00 72.19 96 TYR A C 1
ATOM 750 O O . TYR A 1 96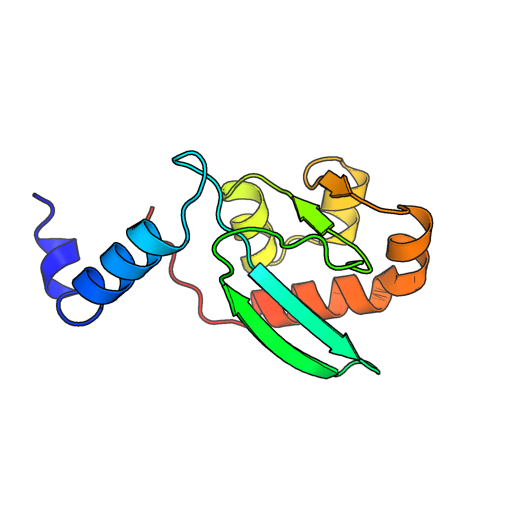 ? -2.874 4.014 -14.278 1.00 72.19 96 TYR A O 1
ATOM 758 N N . GLY A 1 97 ? -3.390 5.953 -15.300 1.00 72.75 97 GLY A N 1
ATOM 759 C CA . GLY A 1 97 ? -4.386 6.383 -14.316 1.00 72.75 97 GLY A CA 1
ATOM 760 C C . GLY A 1 97 ? -5.472 5.335 -14.076 1.00 72.75 97 GLY A C 1
ATOM 761 O O . GLY A 1 97 ? -5.796 5.041 -12.932 1.00 72.75 97 GLY A O 1
ATOM 762 N N . ASP A 1 98 ? -5.928 4.678 -15.145 1.00 78.50 98 ASP A N 1
ATOM 763 C CA . ASP A 1 98 ? -6.907 3.586 -15.069 1.00 78.50 98 ASP A CA 1
ATOM 764 C C . ASP A 1 98 ? -6.383 2.382 -14.267 1.00 78.50 98 ASP A C 1
ATOM 766 O O . ASP A 1 98 ? -7.135 1.738 -13.540 1.00 78.50 98 ASP A O 1
ATOM 770 N N . ALA A 1 99 ? -5.086 2.074 -14.378 1.00 78.75 99 ALA A N 1
ATOM 771 C CA . ALA A 1 99 ? -4.471 0.991 -13.614 1.00 78.75 99 ALA A CA 1
ATOM 772 C C . ALA A 1 99 ? -4.316 1.370 -12.136 1.00 78.75 99 ALA A C 1
ATOM 774 O O . ALA A 1 99 ? -4.510 0.522 -11.271 1.00 78.75 99 ALA A O 1
ATOM 775 N N . ALA A 1 100 ? -3.995 2.634 -11.844 1.00 78.38 100 ALA A N 1
ATOM 776 C CA . ALA A 1 100 ? -3.958 3.136 -10.474 1.00 78.38 100 ALA A CA 1
ATOM 777 C C . ALA A 1 100 ? -5.353 3.081 -9.833 1.00 78.38 100 ALA A C 1
ATOM 779 O O . ALA A 1 100 ? -5.490 2.508 -8.755 1.00 78.38 100 ALA A O 1
ATOM 780 N N . ALA A 1 101 ? -6.383 3.580 -10.524 1.00 81.44 101 ALA A N 1
ATOM 781 C CA . ALA A 1 101 ? -7.770 3.514 -10.067 1.00 81.44 101 ALA A CA 1
ATOM 782 C C . ALA A 1 101 ? -8.209 2.066 -9.791 1.00 81.44 101 ALA A C 1
ATOM 784 O O . ALA A 1 101 ? -8.670 1.767 -8.695 1.00 81.44 101 ALA A O 1
ATOM 785 N N . ALA A 1 102 ? -7.943 1.139 -10.719 1.00 85.12 102 ALA A N 1
ATOM 786 C CA . ALA A 1 102 ? -8.265 -0.275 -10.529 1.00 85.12 102 ALA A CA 1
ATOM 787 C C . ALA A 1 102 ? -7.548 -0.904 -9.318 1.00 85.12 102 ALA A C 1
ATOM 789 O O . ALA A 1 102 ? -8.112 -1.768 -8.650 1.00 85.12 102 ALA A O 1
ATOM 790 N N . MET A 1 103 ? -6.309 -0.495 -9.018 1.00 83.25 103 MET A N 1
ATOM 791 C CA . MET A 1 103 ? -5.621 -0.943 -7.802 1.00 83.25 103 MET A CA 1
ATOM 792 C C . MET A 1 103 ? -6.262 -0.377 -6.534 1.00 83.25 103 MET A C 1
ATOM 794 O O . MET A 1 103 ? -6.362 -1.108 -5.554 1.00 83.25 103 MET A O 1
ATOM 798 N N . GLY A 1 104 ? -6.693 0.888 -6.554 1.00 83.00 104 GLY A N 1
ATOM 799 C CA . GLY A 1 104 ? -7.427 1.513 -5.451 1.00 83.00 104 GLY A CA 1
ATOM 800 C C . GLY A 1 104 ? -8.749 0.801 -5.170 1.00 83.00 104 GLY A C 1
ATOM 801 O O . GLY A 1 104 ? -9.001 0.416 -4.032 1.00 83.00 104 GLY A O 1
ATOM 802 N N . ASP A 1 105 ? -9.525 0.512 -6.218 1.00 84.56 105 ASP A N 1
ATOM 803 C CA . ASP A 1 105 ? -10.784 -0.233 -6.115 1.00 84.56 105 ASP A CA 1
ATOM 804 C C . ASP A 1 105 ? -10.567 -1.623 -5.490 1.00 84.56 105 ASP A C 1
ATOM 806 O O . ASP A 1 105 ? -11.219 -1.981 -4.511 1.00 84.56 105 ASP A O 1
ATOM 810 N N . VAL A 1 106 ? -9.594 -2.393 -5.998 1.00 86.75 106 VAL A N 1
ATOM 811 C CA . VAL A 1 106 ? -9.259 -3.726 -5.458 1.00 86.75 106 VAL A CA 1
ATOM 812 C C . VAL A 1 106 ? -8.765 -3.643 -4.009 1.00 86.75 106 VAL A C 1
ATOM 814 O O . VAL A 1 106 ? -9.055 -4.526 -3.198 1.00 86.75 106 VAL A O 1
ATOM 817 N N . ALA A 1 107 ? -8.017 -2.595 -3.663 1.00 83.88 107 ALA A N 1
ATOM 818 C CA . ALA A 1 107 ? -7.559 -2.380 -2.298 1.00 83.88 107 ALA A CA 1
ATOM 819 C C . ALA A 1 107 ? -8.744 -2.111 -1.354 1.00 83.88 107 ALA A C 1
ATOM 821 O O . ALA A 1 107 ? -8.806 -2.720 -0.287 1.00 83.88 107 ALA A O 1
ATOM 822 N N . GLY A 1 108 ? -9.716 -1.295 -1.772 1.00 82.62 108 GLY A N 1
ATOM 823 C CA . GLY A 1 108 ? -10.934 -1.012 -1.004 1.00 82.62 108 GLY A CA 1
ATOM 824 C C . GLY A 1 108 ? -11.885 -2.205 -0.840 1.00 82.62 108 GLY A C 1
ATOM 825 O O . GLY A 1 108 ? -12.664 -2.258 0.108 1.00 82.62 108 GLY A O 1
ATOM 826 N N . GLU A 1 109 ? -11.805 -3.205 -1.721 1.00 85.50 109 GLU A N 1
ATOM 827 C CA . GLU A 1 109 ? -12.539 -4.473 -1.578 1.00 85.50 109 GLU A CA 1
ATOM 828 C C . GLU A 1 109 ? -11.903 -5.438 -0.562 1.00 85.50 109 GLU A C 1
ATOM 830 O O . GLU A 1 109 ? -12.501 -6.459 -0.209 1.00 85.50 109 GLU A O 1
ATOM 835 N N . THR A 1 110 ? -10.684 -5.153 -0.095 1.00 82.50 110 THR A N 1
ATOM 836 C CA . THR A 1 110 ? -9.983 -6.020 0.854 1.00 82.50 110 THR A CA 1
ATOM 837 C C . THR A 1 110 ? -10.543 -5.830 2.261 1.00 82.50 110 THR A C 1
ATOM 839 O O . THR A 1 110 ? -10.584 -4.716 2.775 1.00 82.50 110 THR A O 1
ATOM 842 N N . ASP A 1 111 ? -10.908 -6.932 2.926 1.00 78.69 111 ASP A N 1
ATOM 843 C CA . ASP A 1 111 ? -11.278 -6.924 4.346 1.00 78.69 111 ASP A CA 1
ATOM 844 C C . ASP A 1 111 ? -10.081 -6.463 5.200 1.00 78.69 111 ASP A C 1
ATOM 846 O O . ASP A 1 111 ? -9.219 -7.251 5.600 1.00 78.69 111 ASP A O 1
ATOM 850 N N . ALA A 1 112 ? -10.021 -5.160 5.469 1.00 78.56 112 ALA A N 1
ATOM 851 C CA . ALA A 1 112 ? -8.973 -4.530 6.252 1.00 78.56 112 ALA A CA 1
ATOM 852 C C . ALA A 1 112 ? -9.417 -4.323 7.705 1.00 78.56 112 ALA A C 1
ATOM 854 O O . ALA A 1 112 ? -10.551 -3.942 8.006 1.00 78.56 112 ALA A O 1
ATOM 855 N N . ARG A 1 113 ? -8.486 -4.542 8.638 1.00 77.38 113 ARG A N 1
ATOM 856 C CA . ARG A 1 113 ? -8.660 -4.197 10.050 1.00 77.38 113 ARG A CA 1
ATOM 857 C C . ARG A 1 113 ? -7.526 -3.291 10.501 1.00 77.38 113 ARG A C 1
ATOM 859 O O . ARG A 1 113 ? -6.374 -3.712 10.547 1.00 77.38 113 ARG A O 1
ATOM 866 N N . TYR A 1 114 ? -7.879 -2.080 10.910 1.00 78.75 114 TYR A N 1
ATOM 867 C CA . TYR A 1 114 ? -6.944 -1.101 11.457 1.00 78.75 114 TYR A CA 1
ATOM 868 C C . TYR A 1 114 ? -6.769 -1.347 12.954 1.00 78.75 114 TYR A C 1
ATOM 870 O O . TYR A 1 114 ? -7.749 -1.450 13.698 1.00 78.75 114 TYR A O 1
ATOM 878 N N . LEU A 1 115 ? -5.523 -1.529 13.386 1.00 67.31 115 LEU A N 1
ATOM 879 C CA . LEU A 1 115 ? -5.208 -1.855 14.777 1.00 67.31 115 LEU A CA 1
ATOM 880 C C . LEU A 1 115 ? -4.881 -0.615 15.619 1.00 67.31 115 LEU A C 1
ATOM 882 O O . LEU A 1 115 ? -4.904 -0.726 16.847 1.00 67.31 115 LEU A O 1
ATOM 886 N N . PHE A 1 116 ? -4.656 0.541 14.983 1.00 60.50 116 PHE A N 1
ATOM 887 C CA . PHE A 1 116 ? -4.310 1.821 15.603 1.00 60.50 116 PHE A CA 1
ATOM 888 C C . PHE A 1 116 ? -4.935 2.966 14.807 1.00 60.50 116 PHE A C 1
ATOM 890 O O . PHE A 1 116 ? -4.995 2.828 13.565 1.00 60.50 116 PHE A O 1
#

InterPro domains:
  IPR036527 SCP2 sterol-binding domain superfamily [G3DSA:3.30.1050.10] (5-110)
  IPR036527 SCP2 sterol-binding domain superfamily [SSF55718] (24-114)

Organism: NCBI:txid1930624

pLDDT: mean 77.96, std 10.99, range [46.53, 90.44]

Secondary structure (DSSP, 8-state):
--HHHHHHSTTTHHHHHHHHHHHEETTTEEEEEEEEETTEEEEEEEESS--S---S-EEE--HHHHHHHHTT--HHHHHHTTSSEEES-HHHHHHTHHHHHHHHHHHHTS------

Sequence (116 aa):
AWPALEDLIRGDLDSLLAQLETYVVDDSRVHAHLELEDGVCRRAQLVEEPSARDVGFELEAPYETWKDLLEGADVIESVMSNEMALDGSVTRVIHYGDAAAAMGDVAGETDARYLF

Foldseek 3Di:
DDVVCCVVCVPPPVVVVVCCVQAVDPVADWDWDFDDDPLDGPDIDTDNDPDPDPDQKDKDADPVVLVVLLCPDQPLVCCVVVRIDMDHDPVVCVVVVVSSRVVSVVSNPDPDDDPD

Radius of gyration: 15.86 Å; chains: 1; bounding box: 30×33×48 Å